Protein AF-A0A9D8S6Q3-F1 (afdb_monomer_lite)

Structure (mmCIF, N/CA/C/O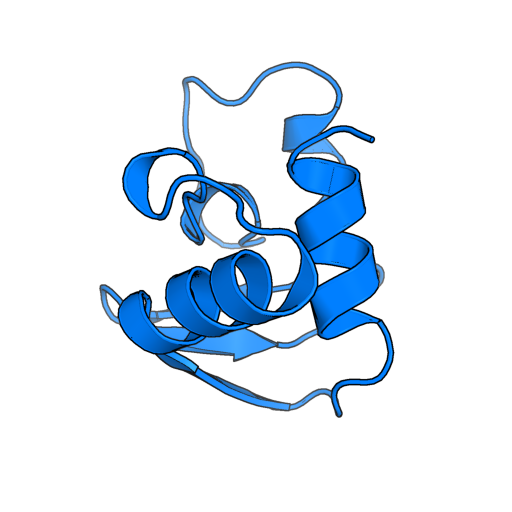 backbone):
data_AF-A0A9D8S6Q3-F1
#
_entry.id   AF-A0A9D8S6Q3-F1
#
loop_
_atom_site.group_PDB
_atom_site.id
_atom_site.type_symbol
_atom_site.label_atom_id
_atom_site.label_alt_id
_atom_site.label_comp_id
_atom_site.label_asym_id
_atom_site.label_entity_id
_atom_site.label_seq_id
_atom_site.pdbx_PDB_ins_code
_atom_site.Cartn_x
_atom_site.Cartn_y
_atom_site.Cartn_z
_atom_site.occupancy
_atom_site.B_iso_or_equiv
_atom_site.auth_seq_id
_atom_site.auth_comp_id
_atom_site.auth_asym_id
_atom_site.auth_atom_id
_atom_site.pdbx_PDB_model_num
ATOM 1 N N . MET A 1 1 ? -2.973 16.212 8.611 1.00 81.56 1 MET A N 1
ATOM 2 C CA . MET A 1 1 ? -2.740 14.782 8.355 1.00 81.56 1 MET A CA 1
ATOM 3 C C . MET A 1 1 ? -1.707 14.638 7.251 1.00 81.56 1 MET A C 1
ATOM 5 O O . MET A 1 1 ? -1.848 15.273 6.210 1.00 81.56 1 MET A O 1
ATOM 9 N N . THR A 1 2 ? -0.645 13.888 7.504 1.00 92.25 2 THR A N 1
ATOM 10 C CA . THR A 1 2 ? 0.423 13.584 6.546 1.00 92.25 2 THR A CA 1
ATOM 11 C C . THR A 1 2 ? -0.021 12.495 5.566 1.00 92.25 2 THR A C 1
ATOM 13 O O . THR A 1 2 ? -0.997 11.786 5.808 1.00 92.25 2 THR A O 1
ATOM 16 N N . ILE A 1 3 ? 0.719 12.314 4.468 1.00 92.75 3 ILE A N 1
ATOM 17 C CA . ILE A 1 3 ? 0.452 11.221 3.515 1.00 92.75 3 ILE A CA 1
ATOM 18 C C . ILE A 1 3 ? 0.618 9.853 4.197 1.00 92.75 3 ILE A C 1
ATOM 20 O O . ILE A 1 3 ? -0.139 8.932 3.917 1.00 92.75 3 ILE A O 1
ATOM 24 N N . ILE A 1 4 ? 1.561 9.723 5.137 1.00 93.19 4 ILE A N 1
ATOM 25 C CA . ILE A 1 4 ? 1.765 8.484 5.904 1.00 93.19 4 ILE A CA 1
ATOM 26 C C . ILE A 1 4 ? 0.515 8.147 6.720 1.00 93.19 4 ILE A C 1
ATOM 28 O O . ILE A 1 4 ? 0.031 7.022 6.660 1.00 93.19 4 ILE A O 1
ATOM 32 N N . GLU A 1 5 ? -0.029 9.125 7.448 1.00 94.69 5 GLU A N 1
ATOM 33 C CA . GLU A 1 5 ? -1.250 8.950 8.245 1.00 94.69 5 GLU A CA 1
ATOM 34 C C . GLU A 1 5 ? -2.448 8.595 7.355 1.00 94.69 5 GLU A C 1
ATOM 36 O O . GLU A 1 5 ? -3.183 7.662 7.662 1.00 94.69 5 GLU A O 1
ATOM 41 N N . GLN A 1 6 ? -2.587 9.254 6.200 1.00 96.44 6 GLN A N 1
ATOM 42 C CA . GLN A 1 6 ? -3.614 8.926 5.205 1.00 96.44 6 GLN A CA 1
ATOM 43 C C . GLN A 1 6 ? -3.500 7.481 4.708 1.00 96.44 6 GLN A C 1
ATOM 45 O O . GLN A 1 6 ? -4.502 6.769 4.620 1.00 96.44 6 GLN A O 1
ATOM 50 N N . VAL A 1 7 ? -2.290 7.025 4.376 1.00 96.44 7 VAL A N 1
ATOM 51 C CA . VAL A 1 7 ? -2.058 5.646 3.929 1.00 96.44 7 VAL A CA 1
ATOM 52 C C . VAL A 1 7 ? -2.379 4.672 5.061 1.00 96.44 7 VAL A C 1
ATOM 54 O O . VAL A 1 7 ? -3.179 3.761 4.855 1.00 96.44 7 VAL A O 1
ATOM 57 N N . ARG A 1 8 ? -1.852 4.898 6.269 1.00 95.75 8 ARG A N 1
ATOM 58 C CA . ARG A 1 8 ? -2.164 4.089 7.456 1.00 95.75 8 ARG A CA 1
ATOM 59 C C . ARG A 1 8 ? -3.671 3.954 7.658 1.00 95.75 8 ARG A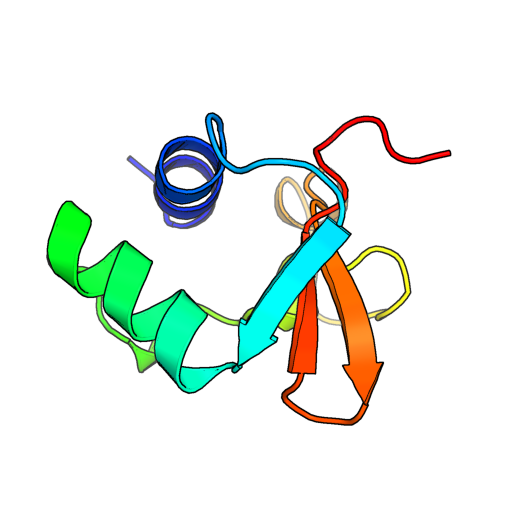 C 1
ATOM 61 O O . ARG A 1 8 ? -4.188 2.842 7.692 1.00 95.75 8 ARG A O 1
ATOM 68 N N . GLU A 1 9 ? -4.395 5.067 7.709 1.00 96.81 9 GLU A N 1
ATOM 69 C CA . GLU A 1 9 ? -5.839 5.052 7.935 1.00 96.81 9 GLU A CA 1
ATOM 70 C C . GLU A 1 9 ? -6.640 4.418 6.796 1.00 96.81 9 GLU A C 1
ATOM 72 O O . GLU A 1 9 ? -7.753 3.931 7.025 1.00 96.81 9 GLU A O 1
ATOM 77 N N . THR A 1 10 ? -6.137 4.468 5.562 1.00 97.56 10 THR A N 1
ATOM 78 C CA . THR A 1 10 ? -6.783 3.831 4.404 1.00 97.56 10 THR A CA 1
ATOM 79 C C . THR A 1 10 ? -6.739 2.311 4.526 1.00 97.56 10 THR A C 1
ATOM 81 O O . THR A 1 10 ? -7.727 1.655 4.208 1.00 97.56 10 THR A O 1
ATOM 84 N N . PHE A 1 11 ? -5.632 1.762 5.032 1.00 97.12 11 PHE A N 1
ATOM 85 C CA . PHE A 1 11 ? -5.396 0.318 5.077 1.00 97.12 11 PHE A CA 1
ATOM 86 C C . PHE A 1 11 ? -5.541 -0.312 6.474 1.00 97.12 11 PHE A C 1
ATOM 88 O O . PHE A 1 11 ? -5.437 -1.524 6.587 1.00 97.12 11 PHE A O 1
ATOM 95 N N . GLN A 1 12 ? -5.824 0.460 7.530 1.00 93.75 12 GLN A N 1
ATOM 96 C CA . GLN A 1 12 ? -5.884 -0.040 8.920 1.00 93.75 12 GLN A CA 1
ATOM 97 C C . GLN A 1 12 ? -6.879 -1.191 9.168 1.00 93.75 12 GLN A C 1
ATOM 99 O O . GLN A 1 12 ? -6.686 -1.965 10.095 1.00 93.75 12 GLN A O 1
ATOM 104 N N . ASN A 1 13 ? -7.931 -1.303 8.348 1.00 93.31 13 ASN A N 1
ATOM 105 C CA . ASN A 1 13 ? -8.973 -2.333 8.467 1.00 93.31 13 ASN A CA 1
ATOM 106 C C . ASN A 1 13 ? -8.949 -3.335 7.303 1.00 93.31 13 ASN A C 1
ATOM 108 O O . ASN A 1 13 ? -9.918 -4.061 7.089 1.00 93.31 13 ASN A O 1
ATOM 112 N N . VAL A 1 14 ? -7.890 -3.322 6.493 1.00 95.44 14 VAL A N 1
ATOM 113 C CA . VAL A 1 14 ? -7.736 -4.260 5.382 1.00 95.44 14 VAL A CA 1
ATOM 114 C C . VAL A 1 14 ? -7.244 -5.595 5.927 1.00 95.44 14 VAL A C 1
ATOM 116 O O . VAL A 1 14 ? -6.391 -5.644 6.807 1.00 95.44 14 VAL A O 1
ATOM 119 N N . GLU A 1 15 ? -7.778 -6.690 5.398 1.00 96.00 15 GLU A N 1
ATOM 120 C CA . GLU A 1 15 ? -7.336 -8.029 5.772 1.00 96.00 15 GLU A CA 1
ATOM 121 C C . GLU A 1 15 ? -5.916 -8.298 5.250 1.00 96.00 15 GLU A C 1
ATOM 123 O O . GLU A 1 15 ? -5.613 -8.078 4.069 1.00 96.00 15 GLU A O 1
ATOM 128 N N . THR A 1 16 ? -5.040 -8.797 6.124 1.00 95.94 16 THR A N 1
ATOM 129 C CA . THR A 1 16 ? -3.699 -9.264 5.752 1.00 95.94 16 THR A CA 1
ATOM 130 C C . THR A 1 16 ? -3.777 -10.316 4.646 1.00 95.94 16 THR A C 1
ATOM 132 O O . THR A 1 16 ? -4.565 -11.251 4.714 1.00 95.94 16 THR A O 1
ATOM 135 N N . GLY A 1 17 ? -2.941 -10.174 3.617 1.00 96.12 17 GLY A N 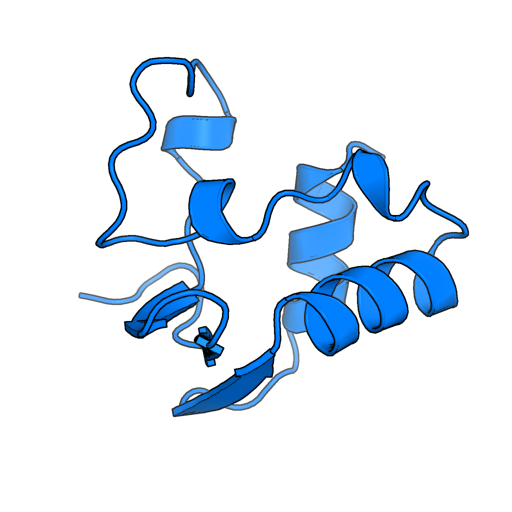1
ATOM 136 C CA . GLY A 1 17 ? -2.963 -11.019 2.419 1.00 96.12 17 GLY A CA 1
ATOM 137 C C . GLY A 1 17 ? -3.724 -10.407 1.238 1.00 96.12 17 GLY A C 1
ATOM 138 O O . GLY A 1 17 ? -3.561 -10.876 0.108 1.00 96.12 17 GLY A O 1
ATOM 139 N N . SER A 1 18 ? -4.486 -9.329 1.457 1.00 97.88 18 SER A N 1
ATOM 140 C CA . SER A 1 18 ? -5.157 -8.588 0.382 1.00 97.88 18 SER A CA 1
ATOM 141 C C . SER A 1 18 ? -4.155 -8.063 -0.649 1.00 97.88 18 SER A C 1
ATOM 143 O O . SER A 1 18 ? -3.099 -7.532 -0.296 1.00 97.88 18 SER A O 1
ATOM 145 N N . LYS A 1 19 ? -4.497 -8.197 -1.934 1.00 98.12 19 LYS A N 1
ATOM 146 C CA . LYS A 1 19 ? -3.651 -7.794 -3.065 1.00 98.12 19 LYS A CA 1
ATOM 147 C C . LYS A 1 19 ? -4.116 -6.469 -3.647 1.00 98.12 19 LYS A C 1
ATOM 149 O O . LYS A 1 19 ? -5.311 -6.267 -3.827 1.00 98.12 19 LYS A O 1
ATOM 154 N N . PHE A 1 20 ? -3.158 -5.617 -3.991 1.00 98.31 20 PHE A N 1
ATOM 155 C CA . PHE A 1 20 ? -3.413 -4.319 -4.602 1.00 98.31 20 PHE A CA 1
ATOM 156 C C . PHE A 1 20 ? -2.375 -3.988 -5.670 1.00 98.31 20 PHE A C 1
ATOM 158 O O . PHE A 1 20 ? -1.188 -4.295 -5.544 1.00 98.31 20 PHE A O 1
ATOM 165 N N . THR A 1 21 ? -2.809 -3.274 -6.694 1.00 98.25 21 THR A N 1
ATOM 166 C CA . THR A 1 21 ? -1.947 -2.606 -7.665 1.00 98.25 21 THR A CA 1
ATOM 167 C C . THR A 1 21 ? -1.566 -1.201 -7.193 1.00 98.25 21 THR A C 1
ATOM 169 O O . THR A 1 21 ? -2.242 -0.590 -6.363 1.00 98.25 21 THR A O 1
ATOM 172 N N . THR A 1 22 ? -0.511 -0.622 -7.775 1.00 97.56 22 THR A N 1
ATOM 173 C CA . THR A 1 22 ? -0.153 0.794 -7.558 1.00 97.56 22 THR A CA 1
ATOM 174 C C . THR A 1 22 ? -1.337 1.731 -7.788 1.00 97.56 22 THR A C 1
ATOM 176 O O . THR A 1 22 ? -1.508 2.696 -7.046 1.00 97.56 22 THR A O 1
ATOM 179 N N . ILE A 1 23 ? -2.126 1.475 -8.836 1.00 97.62 23 ILE A N 1
ATOM 180 C CA . ILE A 1 23 ? -3.263 2.321 -9.207 1.00 97.62 23 ILE A CA 1
ATOM 181 C C . ILE A 1 23 ? -4.329 2.234 -8.119 1.00 97.62 23 ILE A C 1
ATOM 183 O O . ILE A 1 23 ? -4.752 3.270 -7.619 1.00 97.62 23 ILE A O 1
ATOM 187 N N . GLU A 1 24 ? -4.688 1.025 -7.684 1.00 98.19 24 GLU A N 1
ATOM 188 C CA . GLU A 1 24 ? -5.681 0.827 -6.624 1.00 98.19 24 GLU A CA 1
ATOM 189 C C . GLU A 1 24 ? -5.263 1.493 -5.317 1.00 98.19 24 GLU A C 1
ATOM 191 O O . GLU A 1 24 ? -6.065 2.214 -4.730 1.00 98.19 24 GLU A O 1
ATOM 196 N N . ILE A 1 25 ? -4.004 1.335 -4.892 1.00 98.06 25 ILE A N 1
ATOM 197 C CA . ILE A 1 25 ? -3.517 1.969 -3.658 1.00 98.06 25 ILE A CA 1
ATOM 198 C C . ILE A 1 25 ? -3.682 3.487 -3.733 1.00 98.06 25 ILE A C 1
ATOM 200 O O . ILE A 1 25 ? -4.241 4.105 -2.824 1.00 98.06 25 ILE A O 1
ATOM 204 N N . LYS A 1 26 ? -3.231 4.097 -4.833 1.00 98.06 26 LYS A N 1
ATOM 205 C CA . LYS A 1 26 ? -3.331 5.546 -5.022 1.00 98.06 26 LYS A CA 1
ATOM 206 C C . LYS A 1 26 ? -4.785 6.009 -5.091 1.00 98.06 26 LYS A C 1
ATOM 208 O O . LYS A 1 26 ? -5.133 7.012 -4.470 1.00 98.06 26 LYS A O 1
ATOM 213 N N . SER A 1 27 ? -5.632 5.275 -5.808 1.00 98.00 27 SER A N 1
ATOM 214 C CA . SER A 1 27 ? -7.057 5.573 -5.942 1.00 98.00 27 SER A CA 1
ATOM 215 C C . SER A 1 27 ? -7.804 5.452 -4.616 1.00 98.00 27 SER A C 1
ATOM 217 O O . SER A 1 27 ? -8.652 6.295 -4.342 1.00 98.00 27 SER A O 1
ATOM 219 N N . LEU A 1 28 ? -7.489 4.464 -3.774 1.00 97.94 28 LEU A N 1
ATOM 220 C CA . LEU A 1 28 ? -8.111 4.299 -2.456 1.00 97.94 28 LEU A CA 1
ATOM 221 C C . LEU A 1 28 ? -7.790 5.478 -1.531 1.00 97.94 28 LEU A C 1
ATOM 223 O O . LEU A 1 28 ? -8.700 6.056 -0.935 1.00 97.94 28 LEU A O 1
ATOM 227 N N . VAL A 1 29 ? -6.519 5.883 -1.468 1.00 97.88 29 VAL A N 1
ATOM 228 C CA . VAL A 1 29 ? -6.094 7.032 -0.652 1.00 97.88 29 VAL A CA 1
ATOM 229 C C . VAL A 1 29 ? -6.701 8.332 -1.191 1.00 97.88 29 VAL A C 1
ATOM 231 O O . VAL A 1 29 ? -7.258 9.118 -0.423 1.00 97.88 29 VAL A O 1
ATOM 234 N N . HIS A 1 30 ? -6.668 8.538 -2.513 1.00 97.56 30 HIS A N 1
ATOM 235 C CA . HIS A 1 30 ? -7.293 9.695 -3.158 1.00 97.56 30 HIS A CA 1
ATOM 236 C C . HIS A 1 30 ? -8.803 9.749 -2.898 1.00 97.56 30 HIS A C 1
ATOM 238 O O . HIS A 1 30 ? -9.325 10.796 -2.533 1.00 97.56 30 HIS A O 1
ATOM 244 N N . LYS A 1 31 ? -9.512 8.623 -3.021 1.00 97.88 31 LYS A N 1
ATOM 245 C CA . LYS A 1 31 ? -10.959 8.554 -2.780 1.00 97.88 31 LYS A CA 1
ATOM 246 C C . LYS A 1 31 ? -11.318 8.911 -1.338 1.00 97.88 31 LYS A C 1
ATOM 248 O O . LYS A 1 31 ? -12.360 9.518 -1.113 1.00 97.88 31 LYS A O 1
ATOM 253 N N . LYS A 1 32 ? -10.481 8.528 -0.369 1.00 97.44 32 LYS A N 1
ATOM 254 C CA . LYS A 1 32 ? -10.742 8.777 1.054 1.00 97.44 32 LYS A CA 1
ATOM 255 C C . LYS A 1 32 ? -10.387 10.202 1.490 1.00 97.44 32 LYS A C 1
ATOM 257 O O . LYS A 1 32 ? -11.095 10.760 2.322 1.00 97.44 32 LYS A O 1
ATOM 262 N N . PHE A 1 33 ? -9.324 10.792 0.939 1.00 96.94 33 PHE A N 1
ATOM 263 C CA . PHE A 1 33 ? -8.754 12.046 1.457 1.00 96.94 33 PHE A CA 1
ATOM 264 C C . PHE A 1 33 ? -8.530 13.152 0.415 1.00 96.94 33 PHE A C 1
ATOM 266 O O . PHE A 1 33 ? -8.044 14.225 0.763 1.00 96.94 33 PHE A O 1
ATOM 273 N N . GLY A 1 34 ? -8.843 12.918 -0.860 1.00 95.69 34 GLY A N 1
ATOM 274 C CA . GLY A 1 34 ? -8.591 13.861 -1.957 1.00 95.69 34 GLY A CA 1
ATOM 275 C C . GLY A 1 34 ? -7.110 14.022 -2.324 1.00 95.69 34 GLY A C 1
ATOM 276 O O . GLY A 1 34 ? -6.758 14.898 -3.110 1.00 95.69 34 GLY A O 1
ATOM 277 N N . THR A 1 35 ? -6.223 13.191 -1.773 1.00 95.19 35 THR A N 1
ATOM 278 C CA . THR A 1 35 ? -4.765 13.293 -1.932 1.00 95.19 35 THR A CA 1
ATOM 279 C C . THR A 1 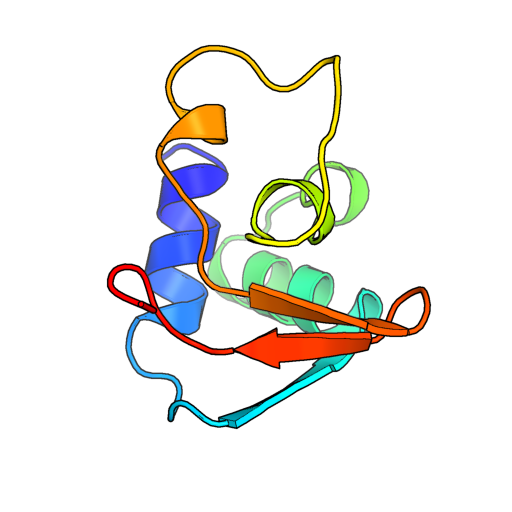35 ? -4.335 13.190 -3.387 1.00 95.19 35 THR A C 1
ATOM 281 O O . THR A 1 35 ? -4.842 12.353 -4.129 1.00 95.19 35 THR A O 1
ATOM 284 N N . ASN A 1 36 ? -3.351 13.989 -3.803 1.00 95.06 36 ASN A N 1
ATOM 285 C CA . ASN A 1 36 ? -2.765 13.844 -5.131 1.00 95.06 36 ASN A CA 1
ATOM 286 C C . ASN A 1 36 ? -2.177 12.427 -5.304 1.00 95.06 36 ASN A C 1
ATOM 288 O O . ASN A 1 36 ? -1.263 12.022 -4.586 1.00 95.06 36 ASN A O 1
ATOM 292 N N . ILE A 1 37 ? -2.689 11.697 -6.296 1.00 93.38 37 ILE A N 1
ATOM 293 C CA . ILE A 1 37 ? -2.281 10.338 -6.694 1.00 93.38 37 ILE A CA 1
ATOM 294 C C . ILE A 1 37 ? -0.760 10.229 -6.913 1.00 93.38 37 ILE A C 1
ATOM 296 O O . ILE A 1 37 ? -0.167 9.178 -6.661 1.00 93.38 37 ILE A O 1
ATOM 300 N N . GLY A 1 38 ? -0.113 11.300 -7.384 1.00 92.00 38 GLY A N 1
ATOM 301 C CA . GLY A 1 38 ? 1.335 11.351 -7.602 1.00 92.00 38 GLY A CA 1
ATOM 302 C C . GLY A 1 38 ? 2.161 11.362 -6.313 1.00 92.00 38 GLY A C 1
ATOM 303 O O . GLY A 1 38 ? 3.301 10.911 -6.325 1.00 92.00 38 GLY A O 1
ATOM 304 N N . SER A 1 39 ? 1.583 11.827 -5.205 1.00 92.19 39 SER A N 1
ATOM 305 C CA . SER A 1 39 ? 2.268 11.953 -3.914 1.00 92.19 39 SER A CA 1
ATOM 306 C C . SER A 1 39 ? 2.240 10.667 -3.083 1.00 92.19 39 SER A C 1
ATOM 308 O O . SER A 1 39 ? 2.972 10.556 -2.105 1.00 92.19 39 SER A O 1
ATOM 310 N N . VAL A 1 40 ? 1.413 9.688 -3.458 1.00 95.19 40 VAL A N 1
ATOM 311 C CA . VAL A 1 40 ? 1.364 8.370 -2.811 1.00 95.19 40 VAL A CA 1
ATOM 312 C C . VAL A 1 40 ? 2.308 7.436 -3.559 1.00 95.19 40 VAL A C 1
ATOM 314 O O . VAL A 1 40 ? 2.061 7.097 -4.714 1.00 95.19 40 VAL A O 1
ATOM 317 N N . ILE A 1 41 ? 3.389 6.999 -2.918 1.00 93.88 41 ILE A N 1
ATOM 318 C CA . ILE A 1 41 ? 4.393 6.116 -3.526 1.00 93.88 41 ILE A CA 1
ATOM 319 C C . ILE A 1 41 ? 4.350 4.770 -2.789 1.00 93.88 41 ILE A C 1
ATOM 321 O O . ILE A 1 41 ? 4.968 4.636 -1.741 1.00 93.88 41 ILE A O 1
ATOM 325 N N . PRO A 1 42 ? 3.632 3.743 -3.288 1.00 94.50 42 PRO A N 1
ATOM 326 C CA . PRO A 1 42 ? 3.428 2.499 -2.535 1.00 94.50 42 PRO A CA 1
ATOM 327 C C . PRO A 1 42 ? 4.710 1.739 -2.160 1.00 94.50 42 PRO A C 1
ATOM 329 O O . PRO A 1 42 ? 4.764 1.074 -1.125 1.00 94.50 42 PRO A O 1
ATOM 332 N N . SER A 1 43 ? 5.771 1.858 -2.967 1.00 92.31 43 SER A N 1
ATOM 333 C CA . SER A 1 43 ? 7.086 1.300 -2.624 1.00 92.31 43 SER A CA 1
ATOM 334 C C . SE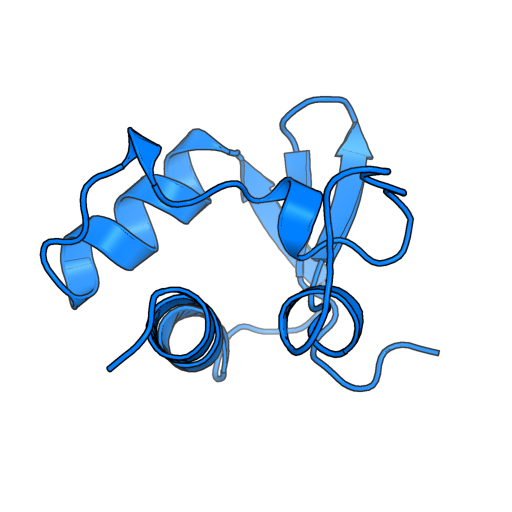R A 1 43 ? 7.688 1.929 -1.367 1.00 92.31 43 SER A C 1
ATOM 336 O O . SER A 1 43 ? 8.418 1.246 -0.659 1.00 92.31 43 SER A O 1
ATOM 338 N N . ASP A 1 44 ? 7.332 3.176 -1.040 1.00 91.81 44 ASP A N 1
ATOM 339 C CA . ASP A 1 44 ? 7.742 3.836 0.203 1.00 91.81 44 ASP A CA 1
ATOM 340 C C . ASP A 1 44 ? 6.995 3.288 1.423 1.00 91.81 44 ASP A C 1
ATOM 342 O O . ASP A 1 44 ? 7.207 3.753 2.532 1.00 91.81 44 ASP A O 1
ATOM 346 N N . TYR A 1 45 ? 6.126 2.296 1.280 1.00 93.19 45 TYR A N 1
ATOM 347 C CA . TYR A 1 45 ? 5.472 1.645 2.418 1.00 93.19 45 TYR A CA 1
ATOM 348 C C . TYR A 1 45 ? 5.667 0.128 2.374 1.00 93.19 45 TYR A C 1
ATOM 350 O O . TYR A 1 45 ? 4.887 -0.613 2.969 1.00 93.19 45 TYR A O 1
ATOM 358 N N . SER A 1 46 ? 6.677 -0.349 1.639 1.00 93.06 46 SER A N 1
ATOM 359 C CA . SER A 1 46 ? 6.947 -1.774 1.445 1.00 93.06 46 SER A CA 1
ATOM 360 C C . SER A 1 46 ? 8.181 -2.229 2.225 1.00 93.06 46 SER A C 1
ATOM 362 O O . SER A 1 46 ? 9.242 -1.628 2.089 1.00 93.06 46 SER A O 1
ATOM 364 N N . TYR A 1 47 ? 8.074 -3.322 2.984 1.00 91.75 47 TYR A N 1
ATOM 365 C CA . TYR A 1 47 ? 9.186 -3.856 3.789 1.00 91.75 47 TYR A CA 1
ATOM 366 C C . TYR A 1 47 ? 10.367 -4.349 2.949 1.00 91.75 47 TYR A C 1
ATOM 368 O O . TYR A 1 47 ? 11.515 -4.242 3.364 1.00 91.75 47 TYR A O 1
ATOM 376 N N . ASN A 1 48 ? 10.092 -4.909 1.771 1.00 90.94 48 ASN A N 1
ATOM 377 C CA . ASN A 1 48 ? 11.102 -5.514 0.903 1.00 90.94 48 ASN A CA 1
ATOM 378 C C . ASN A 1 48 ? 11.645 -4.556 -0.168 1.00 90.94 48 ASN A C 1
ATOM 380 O O . ASN A 1 48 ? 12.377 -4.991 -1.056 1.00 90.94 48 ASN A O 1
ATOM 384 N N . MET A 1 49 ? 11.288 -3.270 -0.103 1.00 85.94 49 MET A N 1
ATOM 385 C CA . MET A 1 49 ? 11.775 -2.252 -1.027 1.00 85.94 49 MET A CA 1
ATOM 386 C C . MET A 1 49 ? 12.597 -1.214 -0.273 1.00 85.94 49 MET A C 1
ATOM 388 O O . MET A 1 49 ? 12.080 -0.449 0.536 1.00 85.94 49 MET A O 1
ATOM 392 N N . THR A 1 50 ? 13.885 -1.140 -0.590 1.00 68.12 50 THR A N 1
ATOM 393 C CA . THR A 1 50 ? 14.762 -0.099 -0.056 1.00 68.12 50 THR A CA 1
ATOM 394 C C . THR A 1 50 ? 14.736 1.106 -0.988 1.00 68.12 50 THR A C 1
ATOM 396 O O . THR A 1 50 ? 15.360 1.091 -2.050 1.00 68.12 50 THR A O 1
ATOM 399 N N . ASN A 1 51 ? 14.037 2.172 -0.600 1.00 65.50 51 ASN A N 1
ATOM 400 C CA . ASN A 1 51 ? 14.195 3.471 -1.251 1.00 65.50 51 ASN A CA 1
ATOM 401 C C . ASN A 1 51 ? 15.286 4.267 -0.515 1.00 65.50 51 ASN A C 1
ATOM 403 O O . ASN A 1 51 ? 15.102 4.655 0.633 1.00 65.50 51 ASN A O 1
ATOM 407 N N . LYS A 1 52 ? 16.428 4.521 -1.171 1.00 64.50 52 LYS A N 1
ATOM 408 C CA . LYS A 1 52 ? 17.571 5.251 -0.579 1.00 64.50 52 LYS A CA 1
ATOM 409 C C . LYS A 1 52 ? 17.275 6.728 -0.269 1.00 64.50 52 LYS A C 1
ATOM 411 O O . LYS A 1 52 ? 18.061 7.359 0.423 1.00 64.50 52 LYS A O 1
ATOM 416 N N . GLY A 1 53 ? 16.176 7.279 -0.793 1.00 62.62 53 GLY A N 1
ATOM 417 C CA . GLY A 1 53 ? 15.690 8.625 -0.461 1.00 62.62 53 GLY A CA 1
ATOM 418 C C . GLY A 1 53 ? 14.689 8.658 0.698 1.00 62.62 53 GLY A C 1
ATOM 419 O O . GLY A 1 53 ? 14.203 9.728 1.059 1.00 62.62 53 GLY A O 1
ATOM 420 N N . LYS A 1 54 ? 14.345 7.498 1.266 1.00 65.44 54 LYS A N 1
ATOM 421 C CA . LYS A 1 54 ? 13.401 7.373 2.372 1.00 65.44 54 LYS A CA 1
ATOM 422 C C . LYS A 1 54 ? 14.112 7.758 3.666 1.00 65.44 54 LYS A C 1
ATOM 424 O O . LYS A 1 54 ? 15.027 7.064 4.075 1.00 65.44 54 LYS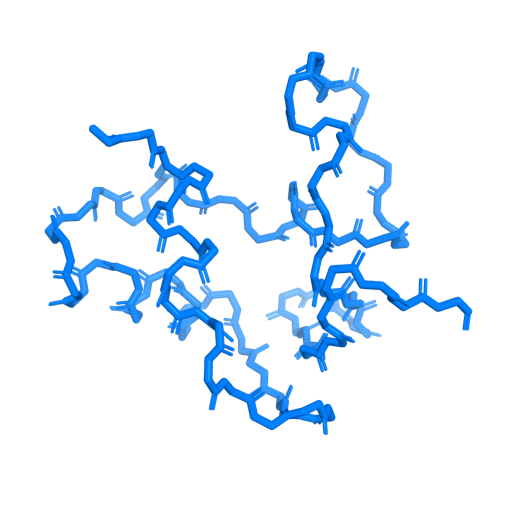 A O 1
ATOM 429 N N . VAL A 1 55 ? 13.712 8.858 4.296 1.00 64.81 55 VAL A N 1
ATOM 430 C CA . VAL A 1 55 ? 14.318 9.338 5.548 1.00 64.81 55 VAL A CA 1
ATOM 431 C C . VAL A 1 55 ? 13.251 9.597 6.610 1.00 64.81 55 VAL A C 1
ATOM 433 O O . VAL A 1 55 ? 12.101 9.918 6.299 1.00 64.81 55 VAL A O 1
ATOM 436 N N . GLY A 1 56 ? 13.624 9.469 7.884 1.00 72.31 56 GLY A N 1
ATOM 437 C CA . GLY A 1 56 ? 12.774 9.853 9.012 1.00 72.31 56 GLY A CA 1
ATOM 438 C C . GLY A 1 56 ? 11.565 8.934 9.221 1.00 72.31 56 GLY A C 1
ATOM 439 O O . GLY A 1 56 ? 11.703 7.721 9.357 1.00 72.31 56 GLY A O 1
ATOM 440 N N . SER A 1 57 ? 10.361 9.507 9.304 1.00 67.88 57 SER A N 1
ATOM 441 C CA . SER A 1 57 ? 9.124 8.763 9.603 1.00 67.88 57 SER A CA 1
ATOM 442 C C . SER A 1 57 ? 8.745 7.747 8.525 1.00 67.88 57 SER A C 1
ATOM 444 O O . SER A 1 57 ? 8.107 6.743 8.839 1.00 67.88 57 SER A O 1
ATOM 446 N N . LEU A 1 58 ? 9.176 7.964 7.279 1.00 69.88 58 LEU A N 1
ATOM 447 C CA . LEU A 1 58 ? 8.946 7.032 6.181 1.00 69.88 58 LEU A CA 1
ATOM 448 C C . LEU A 1 58 ? 9.687 5.705 6.401 1.00 69.88 58 LEU A C 1
ATOM 450 O O . LEU A 1 58 ? 9.122 4.655 6.123 1.00 69.88 58 LEU A O 1
ATOM 454 N N . GLU A 1 59 ? 10.908 5.702 6.947 1.00 70.69 59 GLU A N 1
ATOM 455 C CA . GLU A 1 59 ? 11.644 4.452 7.220 1.00 70.69 59 GLU A CA 1
ATOM 456 C C . GLU A 1 59 ? 10.902 3.536 8.199 1.00 70.69 59 GLU A C 1
ATOM 458 O O . GLU A 1 59 ? 10.955 2.312 8.078 1.00 70.69 59 GLU A O 1
ATOM 463 N N . LYS A 1 60 ? 10.168 4.138 9.139 1.00 79.00 60 LYS A N 1
ATOM 464 C CA . LYS A 1 60 ? 9.518 3.444 10.255 1.00 79.00 60 LYS A CA 1
ATOM 465 C C . LYS A 1 60 ? 8.130 2.898 9.928 1.00 79.00 60 LYS A C 1
ATOM 467 O O . LYS A 1 60 ? 7.594 2.143 10.729 1.00 79.00 60 LYS A O 1
ATOM 472 N N . PHE A 1 61 ? 7.545 3.275 8.791 1.00 90.44 61 PHE A N 1
ATOM 473 C CA . PHE A 1 61 ? 6.212 2.829 8.394 1.00 90.44 61 PHE A CA 1
ATOM 474 C C . PHE A 1 61 ? 6.271 1.990 7.118 1.00 90.44 61 PHE A C 1
ATOM 476 O O . PHE A 1 61 ? 6.568 2.490 6.029 1.00 90.44 61 PHE A O 1
ATOM 483 N N . ASN A 1 62 ? 5.963 0.705 7.272 1.00 93.19 62 ASN A N 1
ATOM 484 C CA . ASN A 1 62 ? 5.831 -0.255 6.187 1.00 93.19 62 ASN A CA 1
ATOM 485 C C . ASN A 1 62 ? 4.619 -1.140 6.477 1.00 93.19 62 ASN A C 1
ATOM 487 O O . ASN A 1 62 ? 4.405 -1.533 7.617 1.00 93.19 62 ASN A O 1
ATOM 491 N N . ILE A 1 63 ? 3.821 -1.415 5.452 1.00 96.31 63 ILE A N 1
ATOM 492 C CA . ILE A 1 63 ? 2.593 -2.217 5.547 1.00 96.31 63 ILE A CA 1
ATOM 493 C C . ILE A 1 63 ? 2.380 -3.127 4.336 1.00 96.31 63 ILE A C 1
ATOM 495 O O . ILE A 1 63 ? 1.401 -3.870 4.297 1.00 96.31 63 ILE A O 1
ATOM 499 N N . PHE A 1 64 ? 3.265 -3.064 3.339 1.00 96.69 64 PHE A N 1
ATOM 500 C CA . PHE A 1 64 ? 3.175 -3.855 2.119 1.00 96.69 64 PHE A CA 1
ATOM 501 C C . PHE A 1 64 ? 4.400 -4.747 1.908 1.00 96.69 64 PHE A C 1
ATOM 503 O O . PHE A 1 64 ? 5.498 -4.476 2.396 1.00 96.69 64 PHE A O 1
ATOM 510 N N . ILE A 1 65 ? 4.214 -5.773 1.087 1.00 95.94 65 ILE A N 1
ATOM 511 C CA . ILE A 1 65 ? 5.279 -6.486 0.383 1.00 95.94 65 ILE A CA 1
ATOM 512 C C . ILE A 1 65 ? 5.023 -6.326 -1.110 1.00 95.94 65 ILE A C 1
ATOM 514 O O . ILE A 1 65 ? 3.940 -6.664 -1.588 1.00 95.94 65 ILE A O 1
ATOM 518 N N . GLN A 1 66 ? 6.002 -5.822 -1.861 1.00 95.88 66 GLN A N 1
ATOM 519 C CA . GLN A 1 66 ? 5.911 -5.805 -3.318 1.00 95.88 66 GLN A CA 1
ATOM 520 C C . GLN A 1 66 ? 6.248 -7.200 -3.856 1.00 95.88 66 GLN A C 1
ATOM 522 O O . GLN A 1 66 ? 7.377 -7.661 -3.702 1.00 95.88 66 GLN A O 1
ATOM 527 N N . VAL A 1 67 ? 5.289 -7.867 -4.499 1.00 96.00 67 VAL A N 1
ATOM 528 C CA . VAL A 1 67 ? 5.491 -9.219 -5.061 1.00 96.00 67 VAL A CA 1
ATOM 529 C C . VAL A 1 67 ? 5.982 -9.192 -6.504 1.00 96.00 67 VAL A C 1
ATOM 531 O O . VAL A 1 67 ? 6.708 -10.082 -6.936 1.00 96.00 67 VAL A O 1
ATOM 534 N N . LYS A 1 68 ? 5.618 -8.147 -7.248 1.00 94.12 68 LYS A N 1
ATOM 535 C CA . LYS A 1 68 ? 6.217 -7.774 -8.534 1.00 94.12 68 LYS A CA 1
ATOM 536 C C . LYS A 1 68 ? 6.015 -6.285 -8.758 1.00 94.12 68 LYS A C 1
ATOM 538 O O . LYS A 1 68 ? 5.265 -5.634 -8.032 1.00 94.12 68 LYS A O 1
ATOM 543 N N . ARG A 1 69 ? 6.689 -5.721 -9.760 1.00 93.38 69 ARG A N 1
ATOM 544 C CA . ARG A 1 69 ? 6.619 -4.282 -10.035 1.00 93.38 69 ARG A CA 1
ATOM 545 C C . ARG A 1 69 ? 5.162 -3.830 -10.185 1.00 93.38 69 ARG A C 1
ATOM 547 O O . ARG A 1 69 ? 4.484 -4.210 -11.132 1.00 93.38 69 ARG A O 1
ATOM 554 N N . GLY A 1 70 ? 4.730 -2.982 -9.257 1.00 95.06 70 GLY A N 1
ATOM 555 C CA . GLY A 1 70 ? 3.391 -2.401 -9.238 1.00 95.06 70 GLY A CA 1
ATOM 556 C C . GLY A 1 70 ? 2.295 -3.257 -8.599 1.00 95.06 70 GLY A C 1
ATOM 557 O O . GLY A 1 70 ? 1.149 -2.820 -8.613 1.00 95.06 70 GLY A O 1
ATOM 558 N N . GLU A 1 71 ? 2.628 -4.413 -8.020 1.00 97.88 71 GLU A N 1
ATOM 559 C CA . GLU A 1 71 ? 1.693 -5.259 -7.272 1.00 97.88 71 GLU A CA 1
ATOM 560 C C . GLU A 1 71 ? 2.197 -5.553 -5.863 1.00 97.88 71 GLU A C 1
ATOM 562 O O . GLU A 1 71 ? 3.363 -5.897 -5.644 1.00 97.88 71 GLU A O 1
ATOM 567 N N . TYR A 1 72 ? 1.283 -5.428 -4.911 1.00 97.94 72 TYR A N 1
ATOM 568 C CA . TYR A 1 72 ? 1.559 -5.380 -3.488 1.00 97.94 72 TYR A CA 1
ATOM 569 C C . TYR A 1 72 ? 0.597 -6.288 -2.733 1.00 97.94 72 TYR A C 1
ATOM 571 O O . TYR A 1 72 ? -0.574 -6.408 -3.089 1.00 97.94 72 TYR A O 1
ATOM 579 N N . ILE A 1 73 ? 1.095 -6.891 -1.662 1.00 97.88 73 ILE A N 1
ATOM 580 C CA . ILE A 1 73 ? 0.293 -7.580 -0.656 1.00 97.88 73 ILE A CA 1
ATOM 581 C C . ILE A 1 73 ? 0.292 -6.721 0.600 1.00 97.88 73 ILE A C 1
ATOM 583 O O . ILE A 1 73 ? 1.361 -6.314 1.058 1.00 97.88 73 ILE A O 1
ATOM 587 N N . TYR A 1 74 ? -0.887 -6.445 1.152 1.00 97.88 74 TYR A N 1
ATOM 588 C CA . TYR A 1 74 ? -1.015 -5.829 2.469 1.00 97.88 74 TYR A CA 1
ATOM 589 C C . TYR A 1 74 ? -0.658 -6.839 3.561 1.00 97.88 74 TYR A C 1
ATOM 591 O O . TYR A 1 74 ? -1.195 -7.946 3.592 1.00 97.88 74 TYR A O 1
ATOM 599 N N . VAL A 1 75 ? 0.249 -6.447 4.451 1.00 96.25 75 VAL A N 1
ATOM 600 C CA . VAL A 1 75 ? 0.760 -7.285 5.543 1.00 96.25 75 VAL A CA 1
ATOM 601 C C . VAL A 1 75 ? 0.641 -6.644 6.932 1.00 96.25 75 VAL A C 1
ATOM 603 O O . VAL A 1 75 ? 0.810 -7.334 7.935 1.00 96.25 75 VAL A O 1
ATOM 606 N N . GLY A 1 76 ? 0.304 -5.350 6.998 1.00 94.81 76 GLY A N 1
ATOM 607 C CA . GLY A 1 76 ? 0.166 -4.589 8.245 1.00 94.81 76 GLY A CA 1
ATOM 608 C C . GLY A 1 76 ? 1.495 -4.096 8.836 1.00 94.81 76 GLY A C 1
ATOM 609 O O . GLY A 1 76 ? 2.567 -4.463 8.369 1.00 94.81 76 GLY A O 1
ATOM 610 N N . GLU A 1 77 ? 1.420 -3.240 9.866 1.00 89.81 77 GLU A N 1
ATOM 611 C CA . GLU A 1 77 ? 2.581 -2.532 10.464 1.00 89.81 77 GLU A CA 1
ATOM 612 C C . GLU A 1 77 ? 3.501 -3.410 11.330 1.00 89.81 77 GLU A C 1
ATOM 614 O O . GLU A 1 77 ? 4.579 -2.976 11.734 1.00 89.81 77 GLU A O 1
ATOM 619 N N . ASN A 1 78 ? 3.087 -4.643 11.626 1.00 86.25 78 ASN A N 1
ATOM 620 C CA . ASN A 1 78 ? 3.797 -5.563 12.520 1.00 86.25 78 ASN A CA 1
ATOM 621 C C . ASN A 1 78 ? 4.205 -6.865 11.818 1.00 86.25 78 ASN A C 1
ATOM 623 O O . ASN A 1 78 ? 4.347 -7.900 12.472 1.00 86.25 78 ASN A O 1
ATOM 627 N N . TYR A 1 79 ? 4.359 -6.830 10.494 1.00 85.06 79 TYR A N 1
ATOM 628 C CA . TYR A 1 79 ? 4.805 -7.986 9.725 1.00 85.06 79 TYR A CA 1
ATOM 629 C C . TYR A 1 79 ? 6.240 -8.375 10.128 1.00 85.06 79 TYR A C 1
ATOM 631 O O . TYR A 1 79 ? 7.127 -7.517 10.151 1.00 85.06 79 TYR A O 1
ATOM 639 N N . LYS A 1 80 ? 6.446 -9.650 10.482 1.00 67.06 80 LYS A N 1
ATOM 640 C CA . LYS A 1 80 ? 7.736 -10.242 10.872 1.00 67.06 80 LYS A CA 1
ATOM 641 C C . LYS A 1 80 ? 8.080 -11.413 9.968 1.00 67.06 80 LYS A C 1
ATOM 643 O O . LYS A 1 80 ? 7.164 -12.227 9.720 1.00 67.06 80 LYS A O 1
#

Foldseek 3Di:
DDVLVLLCVLCVPPDFFDKDFLQRSLVSSCVVPVDDSVPDDLLLQAPPRDDVPQDDPSVQHHQWHDPDVGMITGHGNPHD

Radius of gyration: 11.41 Å; chains: 1; bounding box: 28×26×23 Å

Secondary structure (DSSP, 8-state):
--HHHHHHHHHTTSPTT-EEEHHHHHHHHHHHH---GGG--GGGGBTT---TT--THHHH---EEEEETTEEEE--TT--

pLDDT: mean 90.82, std 10.15, range [62.62, 98.31]

Sequence (80 aa):
MTIIEQVRETFQNVETGSKFTTIEIKSLVHKKFGTNIGSVIPSDYSYNMTNKGKVGSLEKFNIFIQVKRGEYIYVGENYK